Protein AF-A0A7F5RI91-F1 (afdb_monomer_lite)

Foldseek 3Di:
DVVQVVCCVVVVPDDDGPQDDPNHDDPVVVVVVVVVVVVDDPPVLQVPDPPRPVVVVVQVVCVVVDVDDDDDDDDDDPPDPPDDDDHDPPDDDDDDDPDDVVVVVVVVVVVVVVVVVVVVCVVCVVVVVVVVVVVVVVVVVVVD

InterPro domains:
  IPR016574 Nicalin [PTHR31826] (1-123)

Secondary structure (DSSP, 8-state):
-HHHHHHHHHTT--SS-SS-GGG---HHHHHHHHHHHHHS---HHHHSSTT-HHHHHHHHHHHTT-S-------PPPTTS-----PPP------------THHHHHHHHHHHHHHHHHHHHHHTHHHHHHHHHHHHHHHHHTT-

Radius of gyration: 41.1 Å; chains: 1; bounding box: 69×56×106 Å

pLDDT: mean 79.13, std 11.21, range [43.5, 97.12]

Sequence (144 aa):
MVAEALAKHIYNFSEGSIFKGSLGVQKSHLEAWISYLSSQPRSPQLLCNKDNILVNSLQEAFNRFLREIKVSTVQPDKRDPDFTFYDVTKGMMNIYSVKPAVFDLVLTIVIVLYLSIVYLVVLKFPYIYVISCNLISYKKVKAN

Organism: Agrilus planipennis (NCBI:txid224129)

Structure (mmCIF, N/CA/C/O backbone):
data_AF-A0A7F5RI91-F1
#
_entry.id   AF-A0A7F5RI91-F1
#
loop_
_atom_site.group_PDB
_atom_site.id
_atom_site.type_symbol
_atom_site.label_atom_id
_atom_site.label_alt_id
_atom_site.label_comp_id
_atom_site.label_asym_id
_atom_site.label_entity_id
_atom_site.label_seq_id
_atom_site.pdbx_PDB_ins_code
_atom_site.Cartn_x
_atom_site.Cartn_y
_atom_site.Cartn_z
_atom_site.occupancy
_atom_site.B_iso_or_equiv
_atom_site.auth_seq_id
_atom_site.auth_comp_id
_atom_site.auth_asym_id
_atom_site.auth_atom_id
_atom_site.pdbx_PDB_model_num
ATOM 1 N N . MET A 1 1 ? -18.604 -10.967 24.965 1.00 63.94 1 MET A N 1
ATOM 2 C CA . MET A 1 1 ? -17.936 -11.567 26.141 1.00 63.94 1 MET A CA 1
ATOM 3 C C . MET A 1 1 ? -16.829 -10.670 26.683 1.00 63.94 1 MET A C 1
ATOM 5 O O . MET A 1 1 ? -16.976 -10.234 27.810 1.00 63.94 1 MET A O 1
ATOM 9 N N . VAL A 1 2 ? -15.804 -10.291 25.904 1.00 84.69 2 VAL A N 1
ATOM 10 C CA . VAL A 1 2 ? -14.722 -9.399 26.393 1.00 84.69 2 VAL A CA 1
ATOM 11 C C . VAL A 1 2 ? -15.239 -8.032 26.863 1.00 84.69 2 VAL A C 1
ATOM 13 O O . VAL A 1 2 ? -14.993 -7.655 28.000 1.00 84.69 2 VAL A O 1
ATOM 16 N N . ALA A 1 3 ? -16.016 -7.323 26.034 1.00 83.88 3 ALA A N 1
ATOM 17 C CA . ALA A 1 3 ? -16.557 -6.008 26.401 1.00 83.88 3 ALA A CA 1
ATOM 18 C C . ALA A 1 3 ? -17.454 -6.055 27.652 1.00 83.88 3 ALA A C 1
ATOM 20 O O . ALA A 1 3 ? -17.407 -5.167 28.494 1.00 83.88 3 ALA A O 1
ATOM 21 N N . GLU A 1 4 ? -18.246 -7.119 27.794 1.00 83.62 4 GLU A N 1
ATOM 22 C CA . GLU A 1 4 ? -19.139 -7.317 28.937 1.00 83.62 4 GLU A CA 1
ATOM 23 C C . GLU A 1 4 ? -18.367 -7.649 30.217 1.00 83.62 4 GLU A C 1
ATOM 25 O O . GLU A 1 4 ? -18.654 -7.072 31.259 1.00 83.62 4 GLU A O 1
ATOM 30 N N . ALA A 1 5 ? -17.351 -8.512 30.137 1.00 86.06 5 ALA A N 1
ATOM 31 C CA . ALA A 1 5 ? -16.467 -8.810 31.262 1.00 86.06 5 ALA A CA 1
ATOM 32 C C . ALA A 1 5 ? -15.694 -7.563 31.724 1.00 86.06 5 ALA A C 1
ATOM 34 O O . ALA A 1 5 ? -15.595 -7.307 32.920 1.00 86.06 5 ALA A O 1
ATOM 35 N N . LEU A 1 6 ? -15.206 -6.756 30.780 1.00 87.06 6 LEU A N 1
ATOM 36 C CA . LEU A 1 6 ? -14.491 -5.510 31.058 1.00 87.06 6 LEU A CA 1
ATOM 37 C C . LEU A 1 6 ? -15.421 -4.486 31.729 1.00 87.06 6 LEU A C 1
ATOM 39 O O . LEU A 1 6 ? -15.073 -3.921 32.762 1.00 87.06 6 LEU A O 1
ATOM 43 N N . ALA A 1 7 ? -16.638 -4.312 31.208 1.00 84.81 7 ALA A N 1
ATOM 44 C CA . ALA A 1 7 ? -17.639 -3.442 31.818 1.00 84.81 7 ALA A CA 1
ATOM 45 C C . ALA A 1 7 ? -18.023 -3.909 33.234 1.00 84.81 7 ALA A C 1
ATOM 47 O O . ALA A 1 7 ? -18.091 -3.090 34.147 1.00 84.81 7 ALA A O 1
ATOM 48 N N . LYS A 1 8 ? -18.194 -5.218 33.455 1.00 86.50 8 LYS A N 1
ATOM 49 C CA . LYS A 1 8 ? -18.439 -5.775 34.795 1.00 86.50 8 LYS A CA 1
ATOM 50 C C . LYS A 1 8 ? -17.285 -5.515 35.758 1.00 86.50 8 LYS A C 1
ATOM 52 O O . LYS A 1 8 ? -17.538 -5.188 36.912 1.00 86.50 8 LYS A O 1
ATOM 57 N N . HIS A 1 9 ? -16.044 -5.617 35.287 1.00 89.00 9 HIS A N 1
ATOM 58 C CA . HIS A 1 9 ? -14.862 -5.351 36.102 1.00 89.00 9 HIS A CA 1
ATOM 59 C C . HIS A 1 9 ? -14.728 -3.867 36.477 1.00 89.00 9 HIS A C 1
ATOM 61 O O . HIS A 1 9 ? -14.512 -3.558 37.643 1.00 89.00 9 HIS A O 1
ATOM 67 N N . ILE A 1 10 ? -14.913 -2.949 35.522 1.00 89.25 10 ILE A N 1
ATOM 68 C CA . ILE A 1 10 ? -14.818 -1.498 35.770 1.00 89.25 10 ILE A CA 1
ATOM 69 C C . ILE A 1 10 ? -15.939 -1.009 36.687 1.00 89.25 10 ILE A C 1
ATOM 71 O O . ILE A 1 10 ? -15.688 -0.244 37.613 1.00 89.25 10 ILE A O 1
ATOM 75 N N . TYR A 1 11 ? -17.176 -1.436 36.433 1.00 85.12 11 TYR A N 1
ATOM 76 C CA . TYR A 1 11 ? -18.344 -0.974 37.186 1.00 85.12 11 TYR A CA 1
ATOM 77 C C . TYR A 1 11 ? -18.653 -1.836 38.418 1.00 85.12 11 TYR A C 1
ATOM 79 O O . TYR A 1 11 ? -19.656 -1.592 39.084 1.00 85.12 11 TYR A O 1
ATOM 87 N N . ASN A 1 12 ? -17.807 -2.832 38.718 1.00 84.00 12 ASN A N 1
ATOM 88 C CA . ASN A 1 12 ? -17.978 -3.804 39.802 1.00 84.00 12 ASN A CA 1
ATOM 89 C C . ASN A 1 12 ? -19.406 -4.388 39.861 1.00 84.00 12 ASN A C 1
ATOM 91 O O . ASN A 1 12 ? -20.034 -4.474 40.917 1.00 84.00 12 ASN A O 1
ATOM 95 N N . PHE A 1 13 ? -19.950 -4.726 38.689 1.00 75.62 13 PHE A N 1
ATOM 96 C CA . PHE A 1 13 ? -21.336 -5.153 38.518 1.00 75.62 13 PHE A CA 1
ATOM 97 C C . PHE A 1 13 ? -21.381 -6.673 38.318 1.00 75.62 13 PHE A C 1
ATOM 99 O O . PHE A 1 13 ? -20.839 -7.191 37.342 1.00 75.62 13 PHE A O 1
ATOM 106 N N . SER A 1 14 ? -22.007 -7.399 39.247 1.00 66.69 14 SER A N 1
ATOM 107 C CA . SER A 1 14 ? -22.013 -8.873 39.255 1.00 66.69 14 SER A CA 1
ATOM 108 C C . SER A 1 14 ? -23.087 -9.471 38.334 1.00 66.69 14 SER A C 1
ATOM 110 O O . SER A 1 14 ? -22.849 -10.459 37.633 1.00 66.69 14 SER A O 1
ATOM 112 N N . GLU A 1 15 ? -24.263 -8.841 38.257 1.00 67.62 15 GLU A N 1
ATOM 113 C CA . GLU A 1 15 ? -25.450 -9.468 37.671 1.00 67.62 15 GLU A CA 1
ATOM 114 C C . GLU A 1 15 ? -26.037 -8.688 36.493 1.00 67.62 15 GLU A C 1
ATOM 116 O O . GLU A 1 15 ? -26.144 -7.466 36.504 1.00 67.62 15 GLU A O 1
ATOM 121 N N . GLY A 1 16 ? -26.437 -9.423 35.454 1.00 67.31 16 GLY A N 1
ATOM 122 C CA . GLY A 1 16 ? -27.022 -8.865 34.237 1.00 67.31 16 GLY A CA 1
ATOM 123 C C . GLY A 1 16 ? -26.028 -8.656 33.093 1.00 67.31 16 GLY A C 1
ATOM 124 O O . GLY A 1 16 ? -24.808 -8.725 33.249 1.00 67.31 16 GLY A O 1
ATOM 125 N N . SER A 1 17 ? -26.586 -8.451 31.902 1.00 70.75 17 SER A N 1
ATOM 126 C CA . SER A 1 17 ? -25.845 -8.173 30.672 1.00 70.75 17 SER A CA 1
ATOM 127 C C . SER A 1 17 ? -26.009 -6.702 30.313 1.00 70.75 17 SER A C 1
ATOM 129 O O . SER A 1 17 ? -27.109 -6.272 29.959 1.00 70.75 17 SER A O 1
ATOM 131 N N . ILE A 1 18 ? -24.918 -5.949 30.414 1.00 74.69 18 ILE A N 1
ATOM 132 C CA . ILE A 1 18 ? -24.896 -4.483 30.296 1.00 74.69 18 ILE A CA 1
ATOM 133 C C . ILE A 1 18 ? -25.242 -4.033 28.862 1.00 74.69 18 ILE A C 1
ATOM 135 O O . ILE A 1 18 ? -25.868 -2.999 28.654 1.00 74.69 18 ILE A O 1
ATOM 139 N N . PHE A 1 19 ? -24.906 -4.854 27.865 1.00 75.69 19 PHE A N 1
ATOM 140 C CA . PHE A 1 19 ? -25.149 -4.580 26.449 1.00 75.69 19 PHE A CA 1
ATOM 141 C C . PHE A 1 19 ? -26.398 -5.322 25.944 1.00 75.69 19 PHE A C 1
ATOM 143 O O . PHE A 1 19 ? -26.298 -6.392 25.343 1.00 75.69 19 PHE A O 1
ATOM 150 N N . LYS A 1 20 ? -27.592 -4.770 26.195 1.00 75.75 20 LYS A N 1
ATOM 151 C CA . LYS A 1 20 ? -28.871 -5.252 25.632 1.00 75.75 20 LYS A CA 1
ATOM 152 C C . LYS A 1 20 ? -29.655 -4.115 24.967 1.00 75.75 20 LYS A C 1
ATOM 154 O O . LYS A 1 20 ? -29.523 -2.952 25.340 1.00 75.75 20 LYS A O 1
ATOM 159 N N . GLY A 1 21 ? -30.481 -4.457 23.976 1.00 78.00 21 GLY A N 1
ATOM 160 C CA . GLY A 1 21 ? -31.331 -3.500 23.259 1.00 78.00 21 GLY A CA 1
ATOM 161 C C . GLY A 1 21 ? -30.528 -2.519 22.401 1.00 78.00 21 GLY A C 1
ATOM 162 O O . GLY A 1 21 ? -29.735 -2.939 21.563 1.00 78.00 21 GLY A O 1
ATOM 163 N N . SER A 1 22 ? -30.718 -1.215 22.627 1.00 71.31 22 SER A N 1
ATOM 164 C CA . SER A 1 22 ? -30.059 -0.140 21.863 1.00 71.31 22 SER A CA 1
ATOM 165 C C . SER A 1 22 ? -28.535 -0.080 22.045 1.00 71.31 22 SER A C 1
ATOM 167 O O . SER A 1 22 ? -27.856 0.507 21.210 1.00 71.31 22 SER A O 1
ATOM 169 N N . LEU A 1 23 ? -27.998 -0.676 23.115 1.00 75.50 23 LEU A N 1
ATOM 170 C CA . LEU A 1 23 ? -26.555 -0.804 23.378 1.00 75.50 23 LEU A CA 1
ATOM 171 C C . LEU A 1 23 ? -25.980 -2.129 22.843 1.00 75.50 23 LEU A C 1
ATOM 173 O O . LEU A 1 23 ? -24.871 -2.526 23.194 1.00 75.50 23 LEU A O 1
ATOM 177 N N . GLY A 1 24 ? -26.753 -2.856 22.033 1.00 78.38 24 GLY A N 1
ATOM 178 C CA . GLY A 1 24 ? -26.334 -4.114 21.431 1.00 78.38 24 GLY A CA 1
ATOM 179 C C . GLY A 1 24 ? -25.202 -3.933 20.419 1.00 78.38 24 GLY A C 1
ATOM 180 O O . GLY A 1 24 ? -25.143 -2.955 19.677 1.00 78.38 24 GLY A O 1
ATOM 181 N N . VAL A 1 25 ? -24.305 -4.917 20.363 1.00 81.88 25 VAL A N 1
ATOM 182 C CA . VAL A 1 25 ? -23.206 -4.937 19.391 1.00 81.88 25 VAL A CA 1
ATOM 183 C C . VAL A 1 25 ? -23.760 -5.131 17.977 1.00 81.88 25 VAL A C 1
ATOM 185 O O . VAL A 1 25 ? -24.461 -6.108 17.701 1.00 81.88 25 VAL A O 1
ATOM 188 N N . GLN A 1 26 ? -23.401 -4.231 17.062 1.00 86.94 26 GLN A N 1
ATOM 189 C CA . GLN A 1 26 ? -23.803 -4.313 15.661 1.00 86.94 26 GLN A CA 1
ATOM 190 C C . GLN A 1 26 ? -22.933 -5.330 14.904 1.00 86.94 26 GLN A C 1
ATOM 192 O O . GLN A 1 26 ? -21.769 -5.074 14.599 1.00 86.94 26 GLN A O 1
ATOM 197 N N . LYS A 1 27 ? -23.504 -6.500 14.591 1.00 88.00 27 LYS A N 1
ATOM 198 C CA . LYS A 1 27 ? -22.771 -7.613 13.959 1.00 88.00 27 LYS A CA 1
ATOM 199 C C . LYS A 1 27 ? -22.249 -7.284 12.556 1.00 88.00 27 LYS A C 1
ATOM 201 O O . LYS A 1 27 ? -21.111 -7.618 12.257 1.00 88.00 27 LYS A O 1
ATOM 206 N N . SER A 1 28 ? -23.038 -6.584 11.740 1.00 89.25 28 SER A N 1
ATOM 207 C CA . SER A 1 28 ? -22.653 -6.203 10.371 1.00 89.25 28 SER A CA 1
ATOM 208 C C . SER A 1 28 ? -21.428 -5.287 10.330 1.00 89.25 28 SER A C 1
ATOM 210 O O . SER A 1 28 ? -20.549 -5.451 9.490 1.00 89.25 28 SER A O 1
ATOM 212 N N . HIS A 1 29 ? -21.336 -4.349 11.275 1.00 88.56 29 HIS A N 1
ATOM 213 C CA . HIS A 1 29 ? -20.179 -3.468 11.418 1.00 88.56 29 HIS A CA 1
ATOM 214 C C . HIS A 1 29 ? -18.922 -4.265 11.790 1.00 88.56 29 HIS A C 1
ATOM 216 O O . HIS A 1 29 ? -17.849 -4.048 11.235 1.00 88.56 29 HIS A O 1
ATOM 222 N N . LEU A 1 30 ? -19.063 -5.226 12.706 1.00 89.50 30 LEU A N 1
ATOM 223 C CA . LEU A 1 30 ? -17.970 -6.086 13.158 1.00 89.50 30 LEU A CA 1
ATOM 224 C C . LEU A 1 30 ? -17.456 -6.981 12.019 1.00 89.50 30 LEU A C 1
ATOM 226 O O . LEU A 1 30 ? -16.250 -7.115 11.832 1.00 89.50 30 LEU A O 1
ATOM 230 N N . GLU A 1 31 ? -18.362 -7.534 11.218 1.00 93.56 31 GLU A N 1
ATOM 231 C CA . GLU A 1 31 ? -18.026 -8.338 10.042 1.00 93.56 31 GLU A CA 1
ATOM 232 C C . GLU A 1 31 ? -17.280 -7.522 8.977 1.00 93.56 31 GLU A C 1
ATOM 234 O O . GLU A 1 31 ? -16.257 -7.977 8.464 1.00 93.56 31 GLU A O 1
ATOM 239 N N . ALA A 1 32 ? -17.707 -6.281 8.719 1.00 91.88 32 ALA A N 1
ATOM 240 C CA . ALA A 1 32 ? -17.001 -5.371 7.818 1.00 91.88 32 ALA A CA 1
ATOM 241 C C . ALA A 1 32 ? -15.564 -5.087 8.290 1.00 91.88 32 ALA A C 1
ATOM 243 O O . ALA A 1 32 ? -14.631 -5.141 7.487 1.00 91.88 32 ALA A O 1
ATOM 244 N N . TRP A 1 33 ? -15.358 -4.858 9.592 1.00 91.31 33 TRP A N 1
ATOM 245 C CA . TRP A 1 33 ? -14.016 -4.685 10.159 1.00 91.31 33 TRP A CA 1
ATOM 246 C C . TRP A 1 33 ? -13.168 -5.944 10.075 1.00 91.31 33 TRP A C 1
ATOM 248 O O . TRP A 1 33 ? -11.990 -5.855 9.736 1.00 91.31 33 TRP A O 1
ATOM 258 N N . ILE A 1 34 ? -13.741 -7.112 10.363 1.00 91.44 34 ILE A N 1
ATOM 259 C CA . ILE A 1 34 ? -13.026 -8.386 10.245 1.00 91.44 34 ILE A CA 1
ATOM 260 C C . ILE A 1 34 ? -12.582 -8.592 8.798 1.00 91.44 34 ILE A C 1
ATOM 262 O O . ILE A 1 34 ? -11.406 -8.869 8.564 1.00 91.44 34 ILE A O 1
ATOM 266 N N . SER A 1 35 ? -13.485 -8.388 7.838 1.00 92.56 35 SER A N 1
ATOM 267 C CA . SER A 1 35 ? -13.178 -8.492 6.413 1.00 92.56 35 SER A CA 1
ATOM 268 C C . SER A 1 35 ? -12.073 -7.510 6.016 1.00 92.56 35 SER A C 1
ATOM 270 O O . SER A 1 35 ? -11.061 -7.923 5.447 1.00 92.56 35 SER A O 1
ATOM 272 N N . TYR A 1 36 ? -12.197 -6.234 6.391 1.00 91.12 36 TYR A N 1
ATOM 273 C CA . TYR A 1 36 ? -11.197 -5.203 6.108 1.00 91.12 36 TYR A CA 1
ATOM 274 C C . TYR A 1 36 ? -9.820 -5.560 6.683 1.00 91.12 36 TYR A C 1
ATOM 276 O O . TYR A 1 36 ? -8.836 -5.637 5.946 1.00 91.12 36 TYR A O 1
ATOM 284 N N . LEU A 1 37 ? -9.753 -5.882 7.976 1.00 89.38 37 LEU A N 1
ATOM 285 C CA . LEU A 1 37 ? -8.510 -6.246 8.652 1.00 89.38 37 LEU A CA 1
ATOM 286 C C . LEU A 1 37 ? -7.920 -7.561 8.136 1.00 89.38 37 LEU A C 1
ATOM 288 O O . LEU A 1 37 ? -6.731 -7.801 8.334 1.00 89.38 37 LEU A O 1
ATOM 292 N N . SER A 1 38 ? -8.730 -8.466 7.582 1.00 90.25 38 SER A N 1
ATOM 293 C CA . SER A 1 38 ? -8.257 -9.733 7.001 1.00 90.25 38 SER A CA 1
ATOM 294 C C . SER A 1 38 ? -7.696 -9.569 5.588 1.00 90.25 38 SER A C 1
ATOM 296 O O . SER A 1 38 ? -6.809 -10.320 5.200 1.00 90.25 38 SER A O 1
ATOM 298 N N . SER A 1 39 ? -8.162 -8.560 4.845 1.00 89.31 39 SER A N 1
ATOM 299 C CA . SER A 1 39 ? -7.704 -8.272 3.480 1.00 89.31 39 SER A CA 1
ATOM 300 C C . SER A 1 39 ? -6.321 -7.615 3.414 1.00 89.31 39 SER A C 1
ATOM 302 O O . SER A 1 39 ? -5.696 -7.591 2.358 1.00 89.31 39 SER A O 1
ATOM 304 N N . GLN A 1 40 ? -5.849 -7.063 4.534 1.00 85.50 40 GLN A N 1
ATOM 305 C CA . GLN A 1 40 ? -4.618 -6.282 4.609 1.00 85.50 40 GLN A CA 1
ATOM 306 C C . GLN A 1 40 ? -3.483 -7.097 5.252 1.00 85.50 40 GLN A C 1
ATOM 308 O O . GLN A 1 40 ? -3.718 -7.829 6.219 1.00 85.50 40 GLN A O 1
ATOM 313 N N . PRO A 1 41 ? -2.236 -6.972 4.765 1.00 80.56 41 PRO A N 1
ATOM 314 C CA . PRO A 1 41 ? -1.103 -7.704 5.319 1.00 80.56 41 PRO A CA 1
ATOM 315 C C . PRO A 1 41 ? -0.751 -7.205 6.732 1.00 80.56 41 PRO A C 1
ATOM 317 O O . PRO A 1 41 ? -0.561 -6.012 6.955 1.00 80.56 41 PRO A O 1
ATOM 320 N N . ARG A 1 42 ? -0.623 -8.133 7.692 1.00 75.06 42 ARG A N 1
ATOM 321 C CA . ARG A 1 42 ? -0.416 -7.843 9.131 1.00 75.06 42 ARG A CA 1
ATOM 322 C C . ARG A 1 42 ? 1.025 -8.014 9.620 1.00 75.06 42 ARG A C 1
ATOM 324 O O . ARG A 1 42 ? 1.258 -8.219 10.807 1.00 75.06 42 ARG A O 1
ATOM 331 N N . SER A 1 43 ? 1.991 -7.976 8.710 1.00 76.81 43 SER A N 1
ATOM 332 C CA . SER A 1 43 ? 3.402 -8.129 9.069 1.00 76.81 43 SER A CA 1
ATOM 333 C C . SER A 1 43 ? 3.865 -6.927 9.916 1.00 76.81 43 SER A C 1
ATOM 335 O O . SER A 1 43 ? 3.680 -5.795 9.455 1.00 76.81 43 SER A O 1
ATOM 337 N N . PRO A 1 44 ? 4.454 -7.116 11.117 1.00 72.06 44 PRO A N 1
ATOM 338 C CA . PRO A 1 44 ? 4.932 -6.022 11.973 1.00 72.06 44 PRO A CA 1
ATOM 339 C C . PRO A 1 44 ? 5.805 -5.001 11.232 1.00 72.06 44 PRO A C 1
ATOM 341 O O . PRO A 1 44 ? 5.679 -3.802 11.438 1.00 72.06 44 PRO A O 1
ATOM 344 N N . GLN A 1 45 ? 6.613 -5.463 10.284 1.00 72.12 45 GLN A N 1
ATOM 345 C CA . GLN A 1 45 ? 7.488 -4.664 9.431 1.00 72.12 45 GLN A CA 1
ATOM 346 C C . GLN A 1 45 ? 6.725 -3.638 8.589 1.00 72.12 45 GLN A C 1
ATOM 348 O O . GLN A 1 45 ? 7.187 -2.520 8.392 1.00 72.12 45 GLN A O 1
ATOM 353 N N . LEU A 1 46 ? 5.540 -4.006 8.096 1.00 72.25 46 LEU A N 1
ATOM 354 C CA . LEU A 1 46 ? 4.698 -3.114 7.301 1.00 72.25 46 LEU A CA 1
ATOM 355 C C . LEU A 1 46 ? 3.985 -2.093 8.192 1.00 72.25 46 LEU A C 1
ATOM 357 O O . LEU A 1 46 ? 3.759 -0.960 7.770 1.00 72.25 46 LEU A O 1
ATOM 361 N N . LEU A 1 47 ? 3.643 -2.487 9.421 1.00 75.06 47 LEU A N 1
ATOM 362 C CA . LEU A 1 47 ? 2.912 -1.666 10.388 1.00 75.06 47 LEU A CA 1
ATOM 363 C C . LEU A 1 47 ? 3.817 -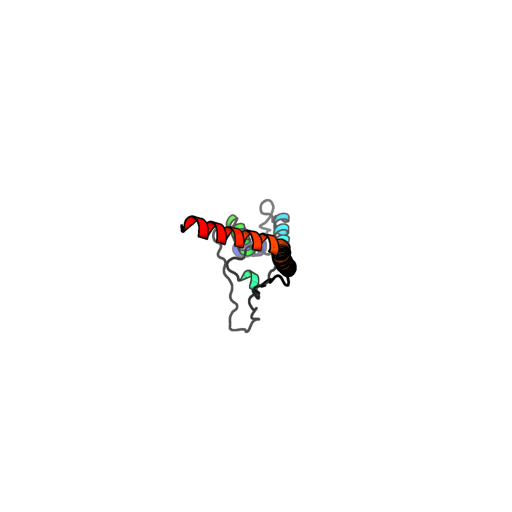0.702 11.171 1.00 75.06 47 LEU A C 1
ATOM 365 O O . LEU A 1 47 ? 3.340 0.332 11.624 1.00 75.06 47 LEU A O 1
ATOM 369 N N . CYS A 1 48 ? 5.112 -1.005 11.306 1.00 68.75 48 CYS A N 1
ATOM 370 C CA . CYS A 1 48 ? 6.095 -0.147 11.975 1.00 68.75 48 CYS A CA 1
ATOM 371 C C . CYS A 1 48 ? 6.396 1.155 11.218 1.00 68.75 48 CYS A C 1
ATOM 373 O O . CYS A 1 48 ? 6.990 2.071 11.791 1.00 68.75 48 CYS A O 1
ATOM 375 N N . ASN A 1 49 ? 6.018 1.252 9.941 1.00 70.81 49 ASN A N 1
ATOM 376 C CA . ASN A 1 49 ? 6.202 2.479 9.180 1.00 70.81 49 ASN A CA 1
ATOM 377 C C . ASN A 1 49 ? 5.222 3.562 9.667 1.00 70.81 49 ASN A C 1
ATOM 379 O O . ASN A 1 49 ? 4.031 3.301 9.826 1.00 70.81 49 ASN A O 1
ATOM 383 N N . LYS A 1 50 ? 5.727 4.784 9.880 1.00 67.31 50 LYS A N 1
ATOM 384 C CA . LYS A 1 50 ? 4.957 5.904 10.448 1.00 67.31 50 LYS A CA 1
ATOM 385 C C . LYS A 1 50 ? 3.750 6.303 9.591 1.00 67.31 50 LYS A C 1
ATOM 387 O O . LYS A 1 50 ? 2.757 6.760 10.140 1.00 67.31 50 LYS A O 1
ATOM 392 N N . ASP A 1 51 ? 3.814 6.060 8.283 1.00 71.25 51 ASP A N 1
ATOM 393 C CA . ASP A 1 51 ? 2.781 6.457 7.317 1.00 71.25 51 ASP A CA 1
ATOM 394 C C . ASP A 1 51 ? 1.920 5.273 6.842 1.00 71.25 51 ASP A C 1
ATOM 396 O O . ASP A 1 51 ? 1.560 5.166 5.668 1.00 71.25 51 ASP A O 1
ATOM 400 N N . ASN A 1 52 ? 1.609 4.327 7.732 1.00 80.12 52 ASN A N 1
ATOM 401 C CA . ASN A 1 52 ? 0.775 3.190 7.360 1.00 80.12 52 ASN A CA 1
ATOM 402 C C . ASN A 1 52 ? -0.710 3.592 7.242 1.00 80.12 52 ASN A C 1
ATOM 404 O O . ASN A 1 52 ? -1.354 3.987 8.214 1.00 80.12 52 ASN A O 1
ATOM 408 N N . ILE A 1 53 ? -1.271 3.420 6.042 1.00 83.62 53 ILE A N 1
ATOM 409 C CA . ILE A 1 53 ? -2.664 3.758 5.705 1.00 83.62 53 ILE A CA 1
ATOM 410 C C . ILE A 1 53 ? -3.666 3.008 6.595 1.00 83.62 53 ILE A C 1
ATOM 412 O O . ILE A 1 53 ? -4.665 3.589 7.010 1.00 83.62 53 ILE A O 1
ATOM 416 N N . LEU A 1 54 ? -3.399 1.743 6.937 1.00 86.25 54 LEU A N 1
ATOM 417 C CA . LEU A 1 54 ? -4.271 0.950 7.804 1.00 86.25 54 LEU A CA 1
ATOM 418 C C . LEU A 1 54 ? -4.320 1.541 9.213 1.00 86.25 54 LEU A C 1
ATOM 420 O O . LEU A 1 54 ? -5.409 1.736 9.748 1.00 86.25 54 LEU A O 1
ATOM 424 N N . VAL A 1 55 ? -3.163 1.868 9.794 1.00 86.81 55 VAL A N 1
ATOM 425 C CA . VAL A 1 55 ? -3.081 2.445 11.147 1.00 86.81 55 VAL A CA 1
ATOM 426 C C . VAL A 1 55 ? -3.760 3.813 11.189 1.00 86.81 55 VAL A C 1
ATOM 428 O O . VAL A 1 55 ? -4.546 4.072 12.098 1.00 86.81 55 VAL A O 1
ATOM 431 N N . ASN A 1 56 ? -3.546 4.640 10.165 1.00 87.44 56 ASN A N 1
ATOM 432 C CA . ASN A 1 56 ? -4.190 5.947 10.047 1.00 87.44 56 ASN A CA 1
ATOM 433 C C . ASN A 1 56 ? -5.712 5.826 9.880 1.00 87.44 56 ASN A C 1
ATOM 435 O O . ASN A 1 56 ? -6.459 6.530 10.556 1.00 87.44 56 ASN A O 1
ATOM 439 N N . SER A 1 57 ? -6.191 4.893 9.050 1.00 88.62 57 SER A N 1
ATOM 440 C CA . SER A 1 57 ? -7.632 4.655 8.875 1.00 88.62 57 SER A CA 1
ATOM 441 C C . SER A 1 57 ? -8.301 4.183 10.169 1.00 88.62 57 SER A C 1
ATOM 443 O O . SER A 1 57 ? -9.410 4.602 10.499 1.00 88.62 57 SER A O 1
ATOM 445 N N . LEU A 1 58 ? -7.601 3.348 10.942 1.00 88.56 58 LEU A N 1
ATOM 446 C CA . LEU A 1 58 ? -8.063 2.860 12.231 1.00 88.56 58 LEU A CA 1
ATOM 447 C C . LEU A 1 58 ? -8.095 3.995 13.261 1.00 88.56 58 LEU A C 1
ATOM 449 O O . LEU A 1 58 ? -9.078 4.137 13.985 1.00 88.56 58 LEU A O 1
ATOM 453 N N . GLN A 1 59 ? -7.056 4.834 13.296 1.00 88.94 59 GLN A N 1
ATOM 454 C CA . GLN A 1 59 ? -7.004 6.022 14.144 1.00 88.94 59 GLN A CA 1
ATOM 455 C C . GLN A 1 59 ? -8.162 6.977 13.836 1.00 88.94 59 GLN A C 1
ATOM 457 O O . GLN A 1 59 ? -8.833 7.434 14.758 1.00 88.94 59 GLN A O 1
ATOM 462 N N . GLU A 1 60 ? -8.442 7.243 12.560 1.00 89.06 60 GLU A N 1
ATOM 463 C CA . GLU A 1 60 ? -9.547 8.110 12.151 1.00 89.06 60 GLU A CA 1
ATOM 464 C C . GLU A 1 60 ? -10.915 7.519 12.520 1.00 89.06 60 GLU A C 1
ATOM 466 O O . GLU A 1 60 ? -11.780 8.229 13.038 1.00 89.06 60 GLU A O 1
ATOM 471 N N . ALA A 1 61 ? -11.106 6.213 12.316 1.00 89.81 61 ALA A N 1
ATOM 472 C CA . ALA A 1 61 ? -12.330 5.530 12.714 1.00 89.81 61 ALA A CA 1
ATOM 473 C C . ALA A 1 61 ? -12.558 5.600 14.229 1.00 89.81 61 ALA A C 1
ATOM 475 O O . ALA A 1 61 ? -13.667 5.901 14.671 1.00 89.81 61 ALA A O 1
ATOM 476 N N . PHE A 1 62 ? -11.512 5.381 15.028 1.00 88.94 62 PHE A N 1
ATOM 477 C CA . PHE A 1 62 ? -11.593 5.484 16.481 1.00 88.94 62 PHE A CA 1
ATOM 478 C C . PHE A 1 62 ? -11.810 6.917 16.963 1.00 88.94 62 PHE A C 1
ATOM 480 O O . PHE A 1 62 ? -12.491 7.100 17.969 1.00 88.94 62 PHE A O 1
ATOM 487 N N . ASN A 1 63 ? -11.306 7.932 16.254 1.00 90.44 63 ASN A N 1
ATOM 488 C CA . ASN A 1 63 ? -11.438 9.343 16.646 1.00 90.44 63 ASN A CA 1
ATOM 489 C C . ASN A 1 63 ? -12.899 9.816 16.671 1.00 90.44 63 ASN A C 1
ATOM 491 O O . ASN A 1 63 ? -13.244 10.793 17.326 1.00 90.44 63 ASN A O 1
ATOM 495 N N . ARG A 1 64 ? -13.788 9.092 15.985 1.00 87.00 64 ARG A N 1
ATOM 496 C CA . ARG A 1 64 ? -15.237 9.329 16.032 1.00 87.00 64 ARG A CA 1
ATOM 497 C C . ARG A 1 64 ? -15.883 8.837 17.329 1.00 87.00 64 ARG A C 1
ATOM 499 O O . ARG A 1 64 ? -16.954 9.317 17.683 1.00 87.00 64 ARG A O 1
ATOM 506 N N . PHE A 1 65 ? -15.258 7.882 18.017 1.00 85.94 65 PHE A N 1
ATOM 507 C CA . PHE A 1 65 ? -15.807 7.215 19.203 1.00 85.94 65 PHE A CA 1
ATOM 508 C C . PHE A 1 65 ? -15.032 7.520 20.495 1.00 85.94 65 PHE A C 1
ATOM 510 O O . PHE A 1 65 ? -15.589 7.386 21.582 1.00 85.94 65 PHE A O 1
ATOM 517 N N . LEU A 1 66 ? -13.761 7.919 20.399 1.00 89.31 66 LEU A N 1
ATOM 518 C CA . LEU A 1 66 ? -12.844 8.142 21.521 1.00 89.31 66 LEU A CA 1
ATOM 519 C C . LEU A 1 66 ? -12.268 9.565 21.458 1.00 89.31 66 LEU A C 1
ATOM 521 O O . LEU A 1 66 ? -11.984 10.067 20.377 1.00 89.31 66 LEU A O 1
ATOM 525 N N . ARG A 1 67 ? -12.078 10.208 22.620 1.00 81.88 67 ARG A N 1
ATOM 526 C CA . ARG A 1 67 ? -11.565 11.592 22.720 1.00 81.88 67 ARG A CA 1
ATOM 527 C C . ARG A 1 67 ? -10.052 11.722 22.542 1.00 81.88 67 ARG A C 1
ATOM 529 O O . ARG A 1 67 ? -9.597 12.737 22.033 1.00 81.88 67 ARG A O 1
ATOM 536 N N . GLU A 1 68 ? -9.284 10.731 22.984 1.00 82.88 68 GLU A N 1
ATOM 537 C CA . GLU A 1 68 ? -7.820 10.761 22.936 1.00 82.88 68 GLU A CA 1
ATOM 538 C C . GLU A 1 68 ? -7.297 9.442 22.376 1.00 82.88 68 GLU A C 1
ATOM 540 O O . GLU A 1 68 ? -7.534 8.375 22.944 1.00 82.88 68 GLU A O 1
ATOM 545 N N . ILE A 1 69 ? -6.591 9.513 21.245 1.00 83.56 69 ILE A N 1
ATOM 546 C CA . ILE A 1 69 ? -5.990 8.350 20.592 1.00 83.56 69 ILE A CA 1
ATOM 547 C C . ILE A 1 69 ? -4.532 8.661 20.322 1.00 83.56 69 ILE A C 1
ATOM 549 O O . ILE A 1 69 ? -4.196 9.615 19.620 1.00 83.56 69 ILE A O 1
ATOM 553 N N . LYS A 1 70 ? -3.664 7.815 20.867 1.00 82.75 70 LYS A N 1
ATOM 554 C CA . LYS A 1 70 ? -2.228 7.862 20.642 1.00 82.75 70 LYS A CA 1
ATOM 555 C C . LYS A 1 70 ? -1.796 6.551 20.010 1.00 82.75 70 LYS A C 1
ATOM 557 O O . LYS A 1 70 ? -2.014 5.486 20.579 1.00 82.75 70 LYS A O 1
ATOM 562 N N . VAL A 1 71 ? -1.156 6.636 18.850 1.00 79.81 71 VAL A N 1
ATOM 563 C CA . VAL A 1 71 ? -0.498 5.486 18.228 1.00 79.81 71 VAL A CA 1
ATOM 564 C C . VAL A 1 71 ? 0.853 5.299 18.915 1.00 79.81 71 VAL A C 1
ATOM 566 O O . VAL A 1 71 ? 1.699 6.192 18.891 1.00 79.81 71 VAL A O 1
ATOM 569 N N . SER A 1 72 ? 1.046 4.156 19.570 1.00 79.12 72 SER A N 1
ATOM 570 C CA . SER A 1 72 ? 2.311 3.785 20.205 1.00 79.12 72 SER A CA 1
ATOM 571 C C . SER A 1 72 ? 2.812 2.462 19.647 1.00 79.12 72 SER A C 1
ATOM 573 O O . SER A 1 72 ? 2.129 1.444 19.759 1.00 79.12 72 SER A O 1
ATOM 575 N N . THR A 1 73 ? 4.021 2.465 19.096 1.00 73.75 73 THR A N 1
ATOM 576 C CA . THR A 1 73 ? 4.715 1.234 18.721 1.00 73.75 73 THR A CA 1
ATOM 577 C C . THR A 1 73 ? 5.305 0.611 19.980 1.00 73.75 73 THR A C 1
ATOM 579 O O . THR A 1 73 ? 6.164 1.210 20.626 1.00 73.75 73 THR A O 1
ATOM 582 N N . VAL A 1 74 ? 4.828 -0.577 20.352 1.00 71.44 74 VAL A N 1
ATOM 583 C CA . VAL A 1 74 ? 5.405 -1.342 21.462 1.00 71.44 74 VAL A CA 1
ATOM 584 C C . VAL A 1 74 ? 6.703 -1.963 20.964 1.00 71.44 74 VAL A C 1
ATOM 586 O O . VAL A 1 74 ? 6.689 -2.800 20.064 1.00 71.44 74 VAL A O 1
ATOM 589 N N . GLN A 1 75 ? 7.829 -1.518 21.516 1.00 68.88 75 GLN A N 1
ATOM 590 C CA . GLN A 1 75 ? 9.120 -2.134 21.247 1.00 68.88 75 GLN A CA 1
ATOM 591 C C . GLN A 1 75 ? 9.279 -3.354 22.169 1.00 68.88 75 GLN A C 1
ATOM 593 O O . GLN A 1 75 ? 9.076 -3.199 23.375 1.00 68.88 75 GLN A O 1
ATOM 598 N N . PRO A 1 76 ? 9.607 -4.549 21.641 1.00 65.38 76 PRO A N 1
ATOM 599 C CA . PRO A 1 76 ? 9.866 -5.716 22.480 1.00 65.38 76 PRO A CA 1
ATOM 600 C C . PRO A 1 76 ? 11.054 -5.449 23.415 1.00 65.38 76 PRO A C 1
ATOM 602 O O . PRO A 1 76 ? 12.016 -4.769 23.036 1.00 65.38 76 PRO A O 1
ATOM 605 N N . ASP A 1 77 ? 10.959 -5.945 24.651 1.00 70.38 77 A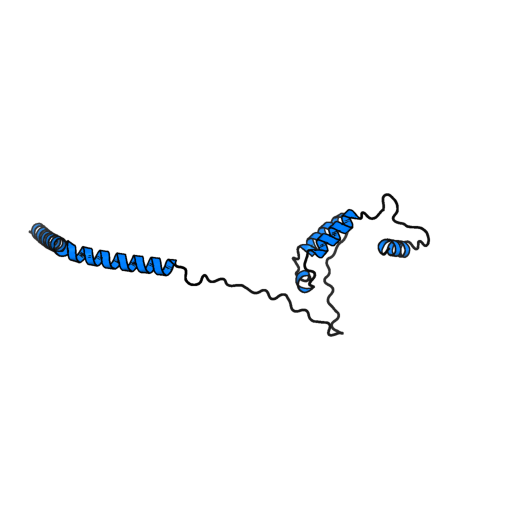SP A N 1
ATOM 606 C CA . ASP A 1 77 ? 12.017 -5.819 25.656 1.00 70.38 77 ASP A CA 1
ATOM 607 C C . ASP A 1 77 ? 13.274 -6.562 25.172 1.00 70.38 77 ASP A C 1
ATOM 609 O O . ASP A 1 77 ? 13.203 -7.696 24.713 1.00 70.38 77 ASP A O 1
ATOM 613 N N . LYS A 1 78 ? 14.443 -5.919 25.266 1.00 68.50 78 LYS A N 1
ATOM 614 C CA . LYS A 1 78 ? 15.730 -6.450 24.773 1.00 68.50 78 LYS A CA 1
ATOM 615 C C . LYS A 1 78 ? 16.280 -7.611 25.607 1.00 68.50 78 LYS A C 1
ATOM 617 O O . LYS A 1 78 ? 17.333 -8.148 25.267 1.00 68.50 78 LYS A O 1
ATOM 622 N N . ARG A 1 79 ? 15.652 -7.916 26.742 1.00 74.94 79 ARG A N 1
ATOM 623 C CA . ARG A 1 79 ? 16.124 -8.925 27.700 1.00 74.94 79 ARG A CA 1
ATOM 624 C C . ARG A 1 79 ? 15.939 -10.354 27.202 1.00 74.94 79 ARG A C 1
ATOM 626 O O . ARG A 1 79 ? 16.753 -11.200 27.560 1.00 74.94 79 ARG A O 1
ATOM 633 N N . ASP A 1 80 ? 14.971 -10.572 26.321 1.00 63.31 80 ASP A N 1
ATOM 634 C CA . ASP A 1 80 ? 14.787 -11.825 25.603 1.00 63.31 80 ASP A CA 1
ATOM 635 C C . ASP A 1 80 ? 15.150 -11.593 24.126 1.00 63.31 80 ASP A C 1
ATOM 637 O O . ASP A 1 80 ? 14.686 -10.613 23.534 1.00 63.31 80 ASP A O 1
ATOM 641 N N . PRO A 1 81 ? 16.012 -12.422 23.503 1.00 61.50 81 PRO A N 1
ATOM 642 C CA . PRO A 1 81 ? 16.331 -12.313 22.085 1.00 61.50 81 PRO A CA 1
ATOM 643 C C . PRO A 1 81 ? 15.140 -12.810 21.258 1.00 61.50 81 PRO A C 1
ATOM 645 O O . PRO A 1 81 ? 15.187 -13.871 20.640 1.00 61.50 81 PRO A O 1
ATOM 648 N N . ASP A 1 82 ? 14.050 -12.051 21.269 1.00 63.91 82 ASP A N 1
ATOM 649 C CA . ASP A 1 82 ? 12.905 -12.314 20.419 1.00 63.91 82 ASP A CA 1
ATOM 650 C C . ASP A 1 82 ? 13.227 -11.949 18.966 1.00 63.91 82 ASP A C 1
ATOM 652 O O . ASP A 1 82 ? 14.013 -11.045 18.657 1.00 63.91 82 ASP A O 1
ATOM 656 N N . PHE A 1 83 ? 12.624 -12.721 18.065 1.00 62.47 83 PHE A N 1
ATOM 657 C CA . PHE A 1 83 ? 12.833 -12.714 16.621 1.00 62.47 83 PHE A CA 1
ATOM 658 C C . PHE A 1 83 ? 12.955 -11.286 16.054 1.00 62.47 83 PHE A C 1
ATOM 660 O O . PHE A 1 83 ? 11.979 -10.536 15.971 1.00 62.47 83 PHE A O 1
ATOM 667 N N . THR A 1 84 ? 14.166 -10.893 15.641 1.00 61.09 84 THR A N 1
ATOM 668 C CA . THR A 1 84 ? 14.385 -9.591 15.000 1.00 61.09 84 THR A CA 1
ATOM 669 C C . THR A 1 84 ? 13.889 -9.666 13.564 1.00 61.09 84 THR A C 1
ATOM 671 O O . THR A 1 84 ? 14.567 -10.143 12.656 1.00 61.09 84 THR A O 1
ATOM 674 N N . PHE A 1 85 ? 12.663 -9.203 13.366 1.00 62.00 85 PHE A N 1
ATOM 675 C CA . PHE A 1 85 ? 12.059 -9.043 12.059 1.00 62.00 85 PHE A CA 1
ATOM 676 C C . PHE A 1 85 ? 12.810 -7.966 11.259 1.00 62.00 85 PHE A C 1
ATOM 678 O O . PHE A 1 85 ? 12.702 -6.777 11.555 1.00 62.00 85 PHE A O 1
ATOM 685 N N . TYR A 1 86 ? 13.578 -8.381 10.248 1.00 62.50 86 TYR A N 1
ATOM 686 C CA . TYR A 1 86 ? 14.227 -7.460 9.312 1.00 62.50 86 TYR A CA 1
ATOM 687 C C . TYR A 1 86 ? 13.187 -6.596 8.597 1.00 62.50 86 TYR A C 1
ATOM 689 O O . TYR A 1 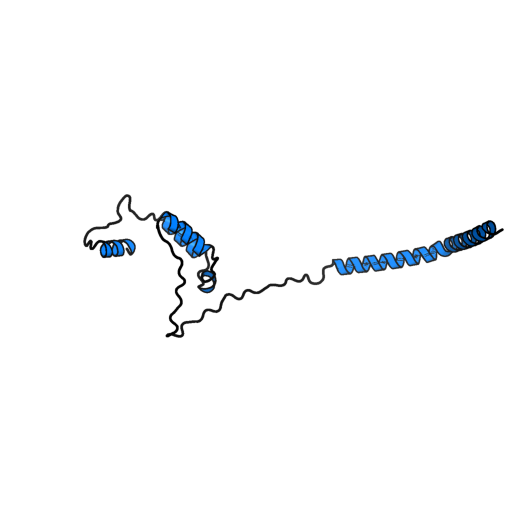86 ? 12.140 -7.109 8.203 1.00 62.50 86 TYR A O 1
ATOM 697 N N . ASP A 1 87 ? 13.485 -5.307 8.423 1.00 61.28 87 ASP A N 1
ATOM 698 C CA . ASP A 1 87 ? 12.655 -4.379 7.650 1.00 61.28 87 ASP A CA 1
ATOM 699 C C . ASP A 1 87 ? 12.448 -4.901 6.215 1.00 61.28 87 ASP A C 1
ATOM 701 O O . ASP A 1 87 ? 13.284 -5.624 5.662 1.00 61.28 87 ASP A O 1
ATOM 705 N N . VAL A 1 88 ? 11.307 -4.564 5.615 1.00 60.09 88 VAL A N 1
ATOM 706 C CA . VAL A 1 88 ? 10.936 -5.027 4.274 1.00 60.09 88 VAL A CA 1
ATOM 707 C C . VAL A 1 88 ? 11.995 -4.538 3.291 1.00 60.09 88 VAL A C 1
ATOM 709 O O . VAL A 1 88 ? 12.271 -3.340 3.217 1.00 60.09 88 VAL A O 1
ATOM 712 N N . THR A 1 89 ? 12.593 -5.448 2.521 1.00 58.34 89 THR A N 1
ATOM 713 C CA . THR A 1 89 ? 13.598 -5.094 1.515 1.00 58.34 89 THR A CA 1
ATOM 714 C C . THR A 1 89 ? 12.970 -4.170 0.470 1.00 58.34 89 THR A C 1
ATOM 716 O O . THR A 1 89 ? 12.292 -4.618 -0.453 1.00 58.34 89 THR A O 1
ATOM 719 N N . LYS A 1 90 ? 13.183 -2.858 0.611 1.00 62.84 90 LYS A N 1
ATOM 720 C CA . LYS A 1 90 ? 12.841 -1.868 -0.413 1.00 62.84 90 LYS A CA 1
ATOM 721 C C . LYS A 1 90 ? 13.818 -2.041 -1.573 1.00 62.84 90 LYS A C 1
ATOM 723 O O . LYS A 1 90 ? 14.888 -1.443 -1.596 1.00 62.84 90 LYS A O 1
ATOM 728 N N . GLY A 1 91 ? 13.474 -2.920 -2.507 1.00 70.62 91 GLY A N 1
ATOM 729 C CA . GLY A 1 91 ? 14.227 -3.104 -3.741 1.00 70.62 91 GLY A CA 1
ATOM 730 C C . GLY A 1 91 ? 13.882 -2.000 -4.736 1.00 70.62 91 GLY A C 1
ATOM 731 O O . GLY A 1 91 ? 12.740 -1.912 -5.181 1.00 70.62 91 GLY A O 1
ATOM 732 N N . MET A 1 92 ? 14.855 -1.166 -5.108 1.00 75.50 92 MET A N 1
ATOM 733 C CA . MET A 1 92 ? 14.712 -0.327 -6.299 1.00 75.50 92 MET A CA 1
ATOM 734 C C . MET A 1 92 ? 14.822 -1.228 -7.532 1.00 75.50 92 MET A C 1
ATOM 736 O O . MET A 1 92 ? 15.898 -1.736 -7.845 1.00 75.50 92 MET A O 1
ATOM 740 N N . MET A 1 93 ? 13.699 -1.467 -8.212 1.00 79.19 93 MET A N 1
ATOM 741 C CA . MET A 1 93 ? 13.688 -2.183 -9.485 1.00 79.19 93 MET A CA 1
ATOM 742 C C . MET A 1 93 ? 14.023 -1.197 -10.605 1.00 79.19 93 MET A C 1
ATOM 744 O O . MET A 1 93 ? 13.155 -0.482 -11.104 1.00 79.19 93 MET A O 1
ATOM 748 N N . ASN A 1 94 ? 15.292 -1.155 -11.004 1.00 80.06 94 ASN A N 1
ATOM 749 C CA . ASN A 1 94 ? 15.708 -0.363 -12.155 1.00 80.06 94 ASN A CA 1
ATOM 750 C C . ASN A 1 94 ? 15.340 -1.115 -13.439 1.00 80.06 94 ASN A C 1
ATOM 752 O O . ASN A 1 94 ? 15.979 -2.103 -13.804 1.00 80.06 94 ASN A O 1
ATOM 756 N N . ILE A 1 95 ? 14.291 -0.655 -14.114 1.00 81.19 95 ILE A N 1
ATOM 757 C CA . ILE A 1 95 ? 13.826 -1.232 -15.376 1.00 81.19 95 ILE A CA 1
ATOM 758 C C . ILE A 1 95 ? 14.560 -0.523 -16.512 1.00 81.19 95 ILE A C 1
ATOM 760 O O . ILE A 1 95 ? 14.267 0.627 -16.833 1.00 81.19 95 ILE A O 1
ATOM 764 N N . TYR A 1 96 ? 15.519 -1.214 -17.124 1.00 77.50 96 TYR A N 1
ATOM 765 C CA . TYR A 1 96 ? 16.179 -0.753 -18.342 1.00 77.50 96 TYR A CA 1
ATOM 766 C C . TYR A 1 96 ? 15.577 -1.484 -19.541 1.00 77.50 96 TYR A C 1
ATOM 768 O O . TYR A 1 96 ? 15.618 -2.713 -19.609 1.00 77.50 96 TYR A O 1
ATOM 776 N N . SER A 1 97 ? 15.020 -0.742 -20.499 1.00 74.12 97 SER A N 1
ATOM 777 C CA . SER A 1 97 ? 14.525 -1.318 -21.751 1.00 74.12 97 SER A CA 1
ATOM 778 C C . SER A 1 97 ? 15.692 -1.892 -22.553 1.00 74.12 97 SER A C 1
ATOM 780 O O . SER A 1 97 ? 16.504 -1.151 -23.109 1.00 74.12 97 SER A O 1
ATOM 782 N N . VAL A 1 98 ? 15.794 -3.220 -22.612 1.00 69.88 98 VAL A N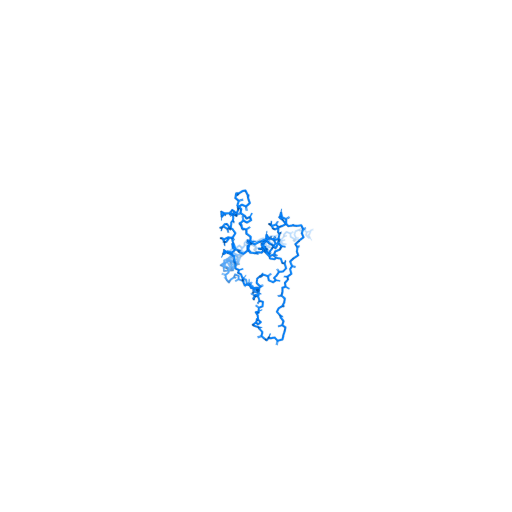 1
ATOM 783 C CA . VAL A 1 98 ? 16.813 -3.904 -23.413 1.00 69.88 98 VAL A CA 1
ATOM 784 C C . VAL A 1 98 ? 16.424 -3.906 -24.893 1.00 69.88 98 VAL A C 1
ATOM 786 O O . VAL A 1 98 ? 15.315 -4.282 -25.255 1.00 69.88 98 VAL A O 1
ATOM 789 N N . LYS A 1 99 ? 17.369 -3.455 -25.730 1.00 68.12 99 LYS A N 1
ATOM 790 C CA . LYS A 1 99 ? 17.322 -3.362 -27.203 1.00 68.12 99 LYS A CA 1
ATOM 791 C C . LYS A 1 99 ? 15.982 -2.859 -27.762 1.00 68.12 99 LYS A C 1
ATOM 793 O O . LYS A 1 99 ? 15.247 -3.625 -28.386 1.00 68.12 99 LYS A O 1
ATOM 798 N N . PRO A 1 100 ? 15.674 -1.561 -27.607 1.00 70.69 100 PRO A N 1
ATOM 799 C CA . PRO A 1 100 ? 14.593 -0.970 -28.377 1.00 70.69 100 PRO A CA 1
ATOM 800 C C . PRO A 1 100 ? 14.915 -1.141 -29.869 1.00 70.69 100 PRO A C 1
ATOM 802 O O . PRO A 1 100 ? 15.965 -0.695 -30.331 1.00 70.69 100 PRO A O 1
ATOM 805 N N . ALA A 1 101 ? 14.004 -1.760 -30.628 1.00 72.19 101 ALA A N 1
ATOM 806 C CA . ALA A 1 101 ? 14.106 -1.939 -32.087 1.00 72.19 101 ALA A CA 1
ATOM 807 C C . ALA A 1 101 ? 14.374 -0.619 -32.850 1.00 72.19 101 ALA A C 1
ATOM 809 O O . ALA A 1 101 ? 14.815 -0.614 -33.995 1.00 72.19 101 ALA A O 1
ATOM 810 N N . VAL A 1 102 ? 14.164 0.511 -32.171 1.00 81.00 102 VAL A N 1
ATOM 811 C CA . VAL A 1 102 ? 14.502 1.870 -32.592 1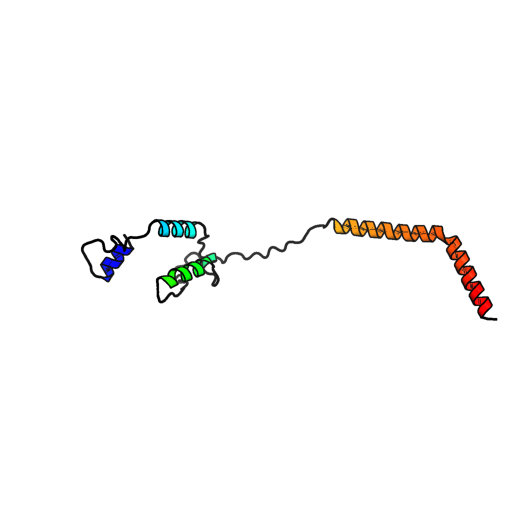.00 81.00 102 VAL A CA 1
ATOM 812 C C . VAL A 1 102 ? 15.975 2.025 -32.995 1.00 81.00 102 VAL A C 1
ATOM 814 O O . VAL A 1 102 ? 16.248 2.739 -33.954 1.00 81.00 102 VAL A O 1
ATOM 817 N N . PHE A 1 103 ? 16.929 1.371 -32.320 1.00 82.50 103 PHE A N 1
ATOM 818 C CA . PHE A 1 103 ? 18.354 1.547 -32.646 1.00 82.50 103 PHE A CA 1
ATOM 819 C C . PHE A 1 103 ? 18.697 1.029 -34.048 1.00 82.50 103 PHE A C 1
ATOM 821 O O . PHE A 1 103 ? 19.368 1.718 -34.813 1.00 82.50 103 PHE A O 1
ATOM 828 N N . ASP A 1 104 ? 18.187 -0.152 -34.396 1.00 87.06 104 ASP A N 1
ATOM 829 C CA . ASP A 1 104 ? 18.437 -0.782 -35.695 1.00 87.06 104 ASP A CA 1
ATOM 830 C C . ASP A 1 104 ? 17.758 -0.009 -36.840 1.00 87.06 104 ASP A C 1
ATOM 832 O O . ASP A 1 104 ? 18.343 0.222 -37.900 1.00 87.06 104 ASP A O 1
ATOM 836 N N . LEU A 1 105 ? 16.551 0.510 -36.588 1.00 88.69 105 LEU A N 1
ATOM 837 C CA . LEU A 1 105 ? 15.819 1.347 -37.537 1.00 88.69 105 LEU A CA 1
ATOM 838 C C . LEU A 1 105 ? 16.542 2.675 -37.804 1.00 88.69 105 LEU A C 1
ATOM 840 O O . LEU A 1 105 ? 16.697 3.070 -38.959 1.00 88.69 105 LEU A O 1
ATOM 844 N N . VAL A 1 106 ? 17.031 3.351 -36.758 1.00 91.38 106 VAL A N 1
ATOM 845 C CA . VAL A 1 106 ? 17.800 4.598 -36.908 1.00 91.38 106 VAL A CA 1
ATOM 846 C C . VAL A 1 106 ? 19.114 4.339 -37.645 1.00 91.38 106 VAL A C 1
ATOM 848 O O . VAL A 1 106 ? 19.444 5.079 -38.571 1.00 91.38 106 VAL A O 1
ATOM 851 N N . LEU A 1 107 ? 19.840 3.274 -37.293 1.00 90.69 107 LEU A N 1
ATOM 852 C CA . LEU A 1 107 ? 21.089 2.902 -37.958 1.00 90.69 107 LEU A CA 1
ATOM 853 C C . LEU A 1 107 ? 20.869 2.630 -39.453 1.00 90.69 107 LEU A C 1
ATOM 855 O O . LEU A 1 107 ? 21.607 3.142 -40.295 1.00 90.69 107 LEU A O 1
ATOM 859 N N . THR A 1 108 ? 19.809 1.897 -39.790 1.00 93.19 108 THR A N 1
ATOM 860 C CA . THR A 1 108 ? 19.448 1.597 -41.180 1.00 93.19 108 THR A CA 1
ATOM 861 C C . THR A 1 108 ? 19.118 2.868 -41.965 1.00 93.19 108 THR A C 1
ATOM 863 O O . THR A 1 108 ? 19.617 3.044 -43.077 1.00 93.19 108 THR A O 1
ATOM 866 N N . ILE A 1 109 ? 18.350 3.799 -41.386 1.00 95.38 109 ILE A N 1
ATOM 867 C CA . ILE A 1 109 ? 18.044 5.093 -42.023 1.00 95.38 109 ILE A CA 1
ATOM 868 C C . ILE A 1 109 ? 19.326 5.880 -42.315 1.00 95.38 109 ILE A C 1
ATOM 870 O O . ILE A 1 109 ? 19.474 6.427 -43.409 1.00 95.38 109 ILE A O 1
ATOM 874 N N . VAL A 1 110 ? 20.267 5.919 -41.369 1.00 96.38 110 VAL A N 1
ATOM 875 C CA . VAL A 1 110 ? 21.542 6.631 -41.539 1.00 96.38 110 VAL A CA 1
ATOM 876 C C . VAL A 1 110 ? 22.363 6.032 -42.684 1.00 96.38 110 VAL A C 1
ATOM 878 O O . VAL A 1 110 ? 22.883 6.777 -43.516 1.00 96.38 110 VAL A O 1
ATOM 881 N N . ILE A 1 111 ? 22.440 4.701 -42.777 1.00 96.19 111 ILE A N 1
ATOM 882 C CA . ILE A 1 111 ? 23.169 4.009 -43.852 1.00 96.19 111 ILE A CA 1
ATOM 883 C C . ILE A 1 111 ? 22.530 4.292 -45.219 1.00 96.19 111 ILE A C 1
ATOM 885 O O . ILE A 1 111 ? 23.234 4.622 -46.176 1.00 96.19 111 ILE A O 1
ATOM 889 N N . VAL A 1 112 ? 21.199 4.217 -45.314 1.00 97.06 112 VAL A N 1
ATOM 890 C CA . VAL A 1 112 ? 20.461 4.491 -46.559 1.00 97.06 112 VAL A CA 1
ATOM 891 C C . VAL A 1 112 ? 20.653 5.939 -47.010 1.00 97.06 112 VAL A C 1
ATOM 893 O O . VAL A 1 112 ? 20.912 6.187 -48.191 1.00 97.06 112 VAL A O 1
ATOM 896 N N . LEU A 1 113 ? 20.572 6.900 -46.086 1.00 97.12 113 LEU A N 1
ATOM 897 C CA . LEU A 1 113 ? 20.790 8.315 -46.385 1.00 97.12 113 LEU A CA 1
ATOM 898 C C . LEU A 1 113 ? 22.216 8.563 -46.892 1.00 97.12 113 LEU A C 1
ATOM 900 O O . LEU A 1 113 ? 22.396 9.251 -47.897 1.00 97.12 113 LEU A O 1
ATOM 904 N N . TYR A 1 114 ? 23.219 7.973 -46.234 1.00 96.69 114 TYR A N 1
ATOM 905 C CA . TYR A 1 114 ? 24.620 8.101 -46.631 1.00 96.69 114 TYR A CA 1
ATOM 906 C C . TYR A 1 114 ? 24.847 7.620 -48.068 1.00 96.69 114 TYR A C 1
ATOM 908 O O . TYR A 1 114 ? 25.365 8.368 -48.900 1.00 96.69 114 TYR A O 1
ATOM 916 N N . LEU A 1 115 ? 24.392 6.406 -48.389 1.00 96.44 115 LEU A N 1
ATOM 917 C CA . LEU A 1 115 ? 24.532 5.846 -49.734 1.00 96.44 115 LEU A CA 1
ATOM 918 C C . LEU A 1 115 ? 23.766 6.664 -50.780 1.00 96.44 115 LEU A C 1
ATOM 920 O O . LEU A 1 115 ? 24.272 6.870 -51.882 1.00 96.44 115 LEU A O 1
ATOM 924 N N . SER A 1 116 ? 22.589 7.188 -50.429 1.00 93.94 116 SER A N 1
ATOM 925 C CA . SER A 1 116 ? 21.783 8.028 -51.323 1.00 93.94 116 SER A CA 1
ATOM 926 C C . SER A 1 116 ? 22.497 9.331 -51.690 1.00 93.94 116 SER A C 1
ATOM 928 O O . SER A 1 116 ? 22.508 9.723 -52.857 1.00 93.94 116 SER A O 1
ATOM 930 N N . ILE A 1 117 ? 23.137 9.989 -50.719 1.00 94.88 117 ILE A N 1
ATOM 931 C CA . ILE A 1 117 ? 23.910 11.216 -50.957 1.00 94.88 117 ILE A CA 1
ATOM 932 C C . ILE A 1 117 ? 25.111 10.921 -51.858 1.00 94.88 117 ILE A C 1
ATOM 934 O O . ILE A 1 117 ? 25.310 11.616 -52.854 1.00 94.88 117 ILE A O 1
ATOM 938 N N . VAL A 1 118 ? 25.882 9.874 -51.550 1.00 94.56 118 VAL A N 1
ATOM 939 C CA . VAL A 1 118 ? 27.042 9.471 -52.361 1.00 94.56 118 VAL A CA 1
ATOM 940 C C . VAL A 1 118 ? 26.615 9.164 -53.798 1.00 94.56 118 VAL A C 1
ATOM 942 O O . VAL A 1 118 ? 27.228 9.655 -54.746 1.00 94.56 118 VAL A O 1
ATOM 945 N N . TYR A 1 119 ? 25.520 8.424 -53.970 1.00 93.94 119 TYR A N 1
ATOM 946 C CA . TYR A 1 119 ? 24.973 8.097 -55.282 1.00 93.94 119 TYR A CA 1
ATOM 947 C C . TYR A 1 119 ? 24.554 9.347 -56.072 1.00 93.94 119 TYR A C 1
ATOM 949 O O . TYR A 1 119 ? 24.901 9.483 -57.247 1.00 93.94 119 TYR A O 1
ATOM 957 N N . LEU A 1 120 ? 23.868 10.303 -55.434 1.00 91.06 120 LEU A N 1
ATOM 958 C CA . LEU A 1 120 ? 23.475 11.561 -56.076 1.00 91.06 120 LEU A CA 1
ATOM 959 C C . LEU A 1 120 ? 24.678 12.412 -56.495 1.00 91.06 120 LEU A C 1
ATOM 961 O O . LEU A 1 120 ? 24.650 12.996 -57.579 1.00 91.06 120 LEU A O 1
ATOM 965 N N . VAL A 1 121 ? 25.733 12.469 -55.678 1.00 89.38 121 VAL A N 1
ATOM 966 C CA . VAL A 1 121 ? 26.968 13.202 -56.003 1.00 89.38 121 VAL A CA 1
ATOM 967 C C . VAL A 1 121 ? 27.642 12.612 -57.240 1.00 89.38 121 VAL A C 1
ATOM 969 O O . VAL A 1 121 ? 28.015 13.361 -58.142 1.00 89.38 121 VAL A O 1
ATOM 972 N N . VAL A 1 122 ? 27.746 11.283 -57.325 1.00 89.81 122 VAL A N 1
ATOM 973 C CA . VAL A 1 122 ? 28.327 10.599 -58.491 1.00 89.81 122 VAL A CA 1
ATOM 974 C C . VAL A 1 122 ? 27.472 10.826 -59.741 1.00 89.81 122 VAL A C 1
ATOM 976 O O . VAL A 1 122 ? 28.002 11.167 -60.797 1.00 89.81 122 VAL A O 1
ATOM 979 N N . LEU A 1 123 ? 26.145 10.720 -59.632 1.00 87.88 123 LEU A N 1
ATOM 980 C CA . LEU A 1 123 ? 25.236 10.906 -60.766 1.00 87.88 123 LEU A CA 1
ATOM 981 C C . LEU A 1 123 ? 25.215 12.353 -61.283 1.00 87.88 123 LEU A C 1
ATOM 983 O O . LEU A 1 123 ? 25.117 12.594 -62.486 1.00 87.88 123 LEU A O 1
ATOM 987 N N . LYS A 1 124 ? 25.286 13.338 -60.383 1.00 85.50 124 LYS A N 1
ATOM 988 C CA . LYS A 1 124 ? 25.271 14.768 -60.725 1.00 85.50 124 LYS A CA 1
ATOM 989 C C . LYS A 1 124 ? 26.667 15.352 -60.934 1.00 85.50 124 LYS A C 1
ATOM 991 O O . LYS A 1 124 ? 26.773 16.549 -61.188 1.00 85.50 124 LYS A O 1
ATOM 996 N N . PHE A 1 125 ? 27.716 14.533 -60.920 1.00 79.94 125 PHE A N 1
ATOM 997 C CA . PHE A 1 125 ? 29.099 14.948 -61.150 1.00 79.94 125 PHE A CA 1
ATOM 998 C C . PHE A 1 125 ? 29.316 15.818 -62.408 1.00 79.94 125 PHE A C 1
ATOM 1000 O O . PHE A 1 125 ? 29.935 16.874 -62.275 1.00 79.94 125 PHE A O 1
ATOM 1007 N N . PRO A 1 126 ? 28.770 15.498 -63.604 1.00 78.12 126 PRO A N 1
ATOM 1008 C CA . PRO A 1 126 ? 28.942 16.366 -64.775 1.00 78.12 126 PRO A CA 1
ATOM 1009 C C . PRO A 1 126 ? 28.233 17.719 -64.619 1.00 78.12 126 PRO A C 1
ATOM 1011 O O . PRO A 1 126 ? 28.741 18.743 -65.064 1.00 78.12 126 PRO A O 1
ATOM 1014 N N . TYR A 1 127 ? 27.088 17.753 -63.934 1.00 77.75 127 TYR A N 1
ATOM 1015 C CA . TYR A 1 127 ? 26.364 18.994 -63.652 1.00 77.75 127 TYR A CA 1
ATOM 1016 C C . TYR A 1 127 ? 27.113 19.861 -62.628 1.00 77.75 127 TYR A C 1
ATOM 1018 O O . TYR A 1 127 ? 27.243 21.068 -62.814 1.00 77.75 127 TYR A O 1
ATOM 1026 N N . ILE A 1 128 ? 27.684 19.239 -61.591 1.00 76.50 128 ILE A N 1
ATOM 1027 C CA . ILE A 1 128 ? 28.557 19.890 -60.603 1.00 76.50 128 ILE A CA 1
ATOM 1028 C C . ILE A 1 128 ? 29.818 20.443 -61.281 1.00 76.50 128 ILE A C 1
ATOM 1030 O O . ILE A 1 128 ? 30.241 21.558 -60.969 1.00 76.50 128 ILE A O 1
ATOM 1034 N N . TYR A 1 129 ? 30.391 19.713 -62.241 1.00 78.00 129 TYR A N 1
ATOM 1035 C CA . TYR A 1 129 ? 31.548 20.156 -63.018 1.00 78.00 129 TYR A CA 1
ATOM 1036 C C . TYR A 1 129 ? 31.220 21.377 -63.889 1.00 78.00 129 TYR A C 1
ATOM 1038 O O . TYR A 1 129 ? 31.928 22.380 -63.831 1.00 78.00 129 TYR A O 1
ATOM 1046 N N . VAL A 1 130 ? 30.099 21.351 -64.620 1.00 79.31 130 VAL A N 1
ATOM 1047 C CA . VAL A 1 130 ? 29.639 22.484 -65.444 1.00 79.31 130 VAL A CA 1
ATOM 1048 C C . VAL A 1 130 ? 29.310 23.709 -64.587 1.00 79.31 130 VAL A C 1
ATOM 1050 O O . VAL A 1 130 ? 29.715 24.817 -64.934 1.00 79.31 130 VAL A O 1
ATOM 1053 N N . ILE A 1 131 ? 28.638 23.532 -63.443 1.00 79.00 131 ILE A N 1
ATOM 1054 C CA . ILE A 1 131 ? 28.403 24.621 -62.483 1.00 79.00 131 ILE A CA 1
ATOM 1055 C C . ILE A 1 131 ? 29.729 25.193 -61.995 1.00 79.00 131 ILE A C 1
ATOM 1057 O O . ILE A 1 131 ? 29.885 26.408 -61.995 1.00 79.00 131 ILE A O 1
ATOM 1061 N N . SER A 1 132 ? 30.687 24.347 -61.618 1.00 77.38 132 SER A N 1
ATOM 1062 C CA . SER A 1 132 ? 31.993 24.796 -61.126 1.00 77.38 132 SER A CA 1
ATOM 1063 C C . SER A 1 132 ? 32.753 25.584 -62.197 1.00 77.38 132 SER A C 1
ATOM 1065 O O . SER A 1 132 ? 33.261 26.666 -61.910 1.00 77.38 132 SER A O 1
ATOM 1067 N N . CYS A 1 133 ? 32.756 25.117 -63.450 1.00 74.12 133 CYS A N 1
ATOM 1068 C CA . CYS A 1 133 ? 33.321 25.852 -64.585 1.00 74.12 133 CYS A CA 1
ATOM 1069 C C . CYS A 1 133 ? 32.615 27.196 -64.826 1.00 74.12 133 CYS A C 1
ATOM 1071 O O . CYS A 1 133 ? 33.288 28.212 -65.006 1.00 74.12 133 CYS A O 1
ATOM 1073 N N . ASN A 1 134 ? 31.282 27.237 -64.774 1.00 74.50 134 ASN A N 1
ATOM 1074 C CA . ASN A 1 134 ? 30.511 28.471 -64.945 1.00 74.50 134 ASN A CA 1
ATOM 1075 C C . ASN A 1 134 ? 30.739 29.465 -63.797 1.00 74.50 134 ASN A C 1
ATOM 1077 O O . ASN A 1 134 ? 30.852 30.663 -64.044 1.00 74.50 134 ASN A O 1
ATOM 1081 N N . LEU A 1 135 ? 30.879 28.990 -62.558 1.00 75.38 135 LEU A N 1
ATOM 1082 C CA . LEU A 1 135 ? 31.181 29.818 -61.387 1.00 75.38 135 LEU A CA 1
ATOM 1083 C C . LEU A 1 135 ? 32.581 30.435 -61.488 1.00 75.38 135 LEU A C 1
ATOM 1085 O O . LEU A 1 135 ? 32.760 31.618 -61.199 1.00 75.38 135 LEU A O 1
ATOM 1089 N N . ILE A 1 136 ? 33.562 29.658 -61.954 1.00 74.62 136 ILE A N 1
ATOM 1090 C CA . ILE A 1 136 ? 34.927 30.133 -62.213 1.00 74.62 136 ILE A CA 1
ATOM 1091 C C . ILE A 1 136 ? 34.935 31.152 -63.365 1.00 74.62 136 ILE A C 1
ATOM 1093 O O . ILE A 1 136 ? 35.575 32.198 -63.247 1.00 74.62 136 ILE A O 1
ATOM 1097 N N . SER A 1 137 ? 34.185 30.906 -64.444 1.00 65.75 137 SER A N 1
ATOM 1098 C CA . SER A 1 137 ? 34.085 31.826 -65.586 1.00 65.75 137 SER A CA 1
ATOM 1099 C C . SER A 1 137 ? 33.370 33.135 -65.224 1.00 65.75 137 SER A C 1
ATOM 1101 O O . SER A 1 137 ? 33.837 34.213 -65.586 1.00 65.75 137 SER A O 1
ATOM 1103 N N . TYR A 1 138 ? 32.295 33.078 -64.432 1.00 60.53 138 TYR A N 1
ATOM 1104 C CA . TYR A 1 138 ? 31.592 34.261 -63.921 1.00 60.53 138 TYR A CA 1
ATOM 1105 C C . TYR A 1 138 ? 32.484 35.102 -62.994 1.00 60.53 138 TYR A C 1
ATOM 1107 O O . TYR A 1 138 ? 32.490 36.331 -63.065 1.00 60.53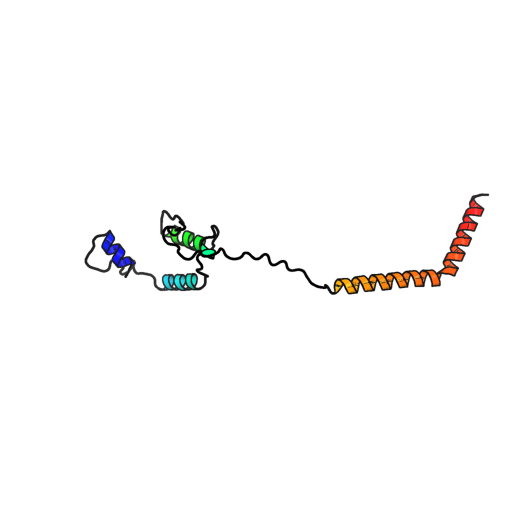 138 TYR A O 1
ATOM 1115 N N . LYS A 1 139 ? 33.313 34.448 -62.169 1.00 59.53 139 LYS A N 1
ATOM 1116 C CA . LYS A 1 139 ? 34.302 35.124 -61.316 1.00 59.53 139 LYS A CA 1
ATOM 1117 C C . LYS A 1 139 ? 35.395 35.828 -62.134 1.00 59.53 139 LYS A C 1
ATOM 1119 O O . LYS A 1 139 ? 35.878 36.869 -61.705 1.00 59.53 139 LYS A O 1
ATOM 1124 N N . LYS A 1 140 ? 35.753 35.295 -63.310 1.00 57.56 140 LYS A N 1
ATOM 1125 C CA . LYS A 1 140 ? 36.735 35.887 -64.236 1.00 57.56 140 LYS A CA 1
ATOM 1126 C C . LYS A 1 140 ? 36.188 37.113 -64.984 1.00 57.56 140 LYS A C 1
ATOM 1128 O O . LYS A 1 140 ? 36.938 38.053 -65.204 1.00 57.56 140 LYS A O 1
ATOM 1133 N N . VAL A 1 141 ? 34.895 37.131 -65.322 1.00 57.62 141 VAL A N 1
ATOM 1134 C CA . VAL A 1 141 ? 34.227 38.270 -65.994 1.00 57.62 141 VAL A CA 1
ATOM 1135 C C . VAL A 1 141 ? 34.004 39.461 -65.055 1.00 57.62 141 VAL A C 1
ATOM 1137 O O . VAL A 1 141 ? 34.021 40.594 -65.506 1.00 57.62 141 VAL A O 1
ATOM 1140 N N . LYS A 1 142 ? 33.837 39.232 -63.746 1.00 51.56 142 LYS A N 1
ATOM 1141 C CA . LYS A 1 142 ? 33.652 40.305 -62.747 1.00 51.56 142 LYS A CA 1
ATOM 1142 C C . LYS A 1 142 ? 34.967 40.956 -62.273 1.00 51.56 142 LYS A C 1
ATOM 1144 O O . LYS A 1 142 ? 34.926 41.878 -61.466 1.00 51.56 142 LYS A O 1
ATOM 1149 N N . ALA A 1 143 ? 36.114 40.424 -62.701 1.00 53.69 143 ALA A N 1
ATOM 1150 C CA . ALA A 1 143 ? 37.455 40.860 -62.296 1.00 53.69 143 ALA A CA 1
ATOM 1151 C C . ALA A 1 143 ? 38.214 41.623 -63.403 1.00 53.69 143 ALA A C 1
ATOM 1153 O O . ALA A 1 143 ? 39.395 41.914 -63.229 1.00 53.69 143 ALA A O 1
ATOM 1154 N N . ASN A 1 144 ? 37.544 41.919 -64.519 1.00 43.50 144 ASN A N 1
ATOM 1155 C CA . ASN A 1 144 ? 38.010 42.760 -65.622 1.00 43.50 144 ASN A CA 1
ATOM 1156 C C . ASN A 1 144 ? 37.005 43.901 -65.817 1.00 43.50 144 ASN A C 1
ATOM 1158 O O . ASN A 1 144 ? 37.425 44.982 -66.273 1.00 43.50 144 ASN A O 1
#